Protein AF-B1HYE7-F1 (afdb_monomer_lite)

pLDDT: mean 94.41, std 8.71, range [48.25, 98.62]

Foldseek 3Di:
DPDLVVLLVVLVVVCVVCVVVVNLPCQLVSLQVNLVSCVVVVHDLVSSLVSLVRNLVSCVVVVVVVSNVVSVVVSVVSPD

Secondary structure (DSSP, 8-state):
---HHHHHHHHHHHHHHHHHTT--TTHHHHHHHHHHHHHHHT--HHHHHHHHHHHHHHHHHTT-HHHHHHHHHHHHHTT-

Structure (mmCIF, N/CA/C/O backbone):
data_AF-B1HYE7-F1
#
_entry.id   AF-B1HYE7-F1
#
loop_
_atom_site.group_PDB
_atom_site.id
_atom_site.type_symbol
_atom_site.label_atom_id
_atom_site.label_alt_id
_atom_site.label_comp_id
_atom_site.label_asym_id
_atom_site.label_entity_id
_atom_site.label_seq_id
_atom_site.pdbx_PDB_ins_code
_atom_site.Cartn_x
_atom_site.Cartn_y
_atom_site.C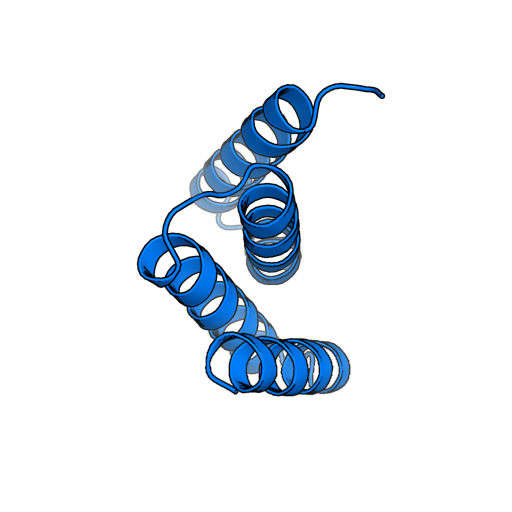artn_z
_atom_site.occupancy
_atom_site.B_iso_or_equiv
_atom_site.auth_seq_id
_atom_site.auth_comp_id
_atom_site.auth_asym_id
_atom_site.auth_atom_id
_atom_site.pdbx_PDB_model_num
ATOM 1 N N . MET A 1 1 ? 4.080 2.742 23.787 1.00 48.25 1 MET A N 1
ATOM 2 C CA . MET A 1 1 ? 3.655 2.725 22.373 1.00 48.25 1 MET A CA 1
ATOM 3 C C . MET A 1 1 ? 4.557 3.703 21.633 1.00 48.25 1 MET A C 1
ATOM 5 O O . MET A 1 1 ? 4.379 4.898 21.818 1.00 48.25 1 MET A O 1
ATOM 9 N N . LYS A 1 2 ? 5.584 3.240 20.904 1.00 57.12 2 LYS A N 1
ATOM 10 C CA . LYS A 1 2 ? 6.216 4.113 19.896 1.00 57.12 2 LYS A CA 1
ATOM 11 C C . LYS A 1 2 ? 5.108 4.495 18.910 1.00 57.12 2 LYS A C 1
ATOM 13 O O . LYS A 1 2 ? 4.284 3.640 18.583 1.00 57.12 2 LYS A O 1
ATOM 18 N N . SER A 1 3 ? 4.968 5.782 18.623 1.00 86.44 3 SER A N 1
ATOM 19 C CA . SER 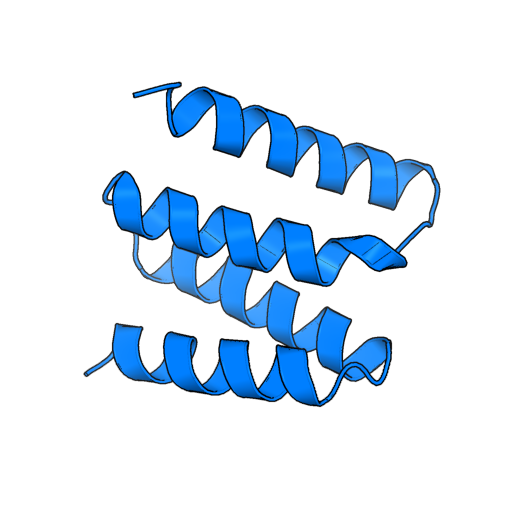A 1 3 ? 3.713 6.356 18.135 1.00 86.44 3 SER A CA 1
ATOM 20 C C . SER A 1 3 ? 3.353 5.788 16.759 1.00 86.44 3 SER A C 1
ATOM 22 O O . SER A 1 3 ? 4.174 5.842 15.850 1.00 86.44 3 SER A O 1
ATOM 24 N N . TYR A 1 4 ? 2.127 5.282 16.560 1.00 92.12 4 TYR A N 1
ATOM 25 C CA . TYR A 1 4 ? 1.658 4.897 15.216 1.00 92.12 4 TYR A CA 1
ATOM 26 C C . TYR A 1 4 ? 1.805 6.052 14.213 1.00 92.12 4 TYR A C 1
ATOM 28 O O . TYR A 1 4 ? 2.005 5.797 13.033 1.00 92.12 4 TYR A O 1
ATOM 36 N N . LYS A 1 5 ? 1.783 7.310 14.683 1.00 91.25 5 LYS A N 1
ATOM 37 C CA . LYS A 1 5 ? 2.075 8.484 13.852 1.00 91.25 5 LYS A CA 1
ATOM 38 C C . LYS A 1 5 ? 3.510 8.475 13.320 1.00 91.25 5 LYS A C 1
ATOM 40 O O . LYS A 1 5 ? 3.694 8.620 12.124 1.00 91.25 5 LYS A O 1
ATOM 45 N N . GLU A 1 6 ? 4.504 8.191 14.164 1.00 95.06 6 GLU A N 1
ATOM 46 C CA . GLU A 1 6 ? 5.903 8.069 13.719 1.00 95.06 6 GLU A CA 1
ATOM 47 C C . GLU A 1 6 ? 6.065 6.942 12.690 1.00 95.06 6 GLU A C 1
ATOM 49 O O . GLU A 1 6 ? 6.791 7.089 11.711 1.00 95.06 6 GLU A O 1
ATOM 54 N N . ALA A 1 7 ? 5.373 5.814 12.889 1.00 96.44 7 ALA A N 1
ATOM 55 C CA . ALA A 1 7 ? 5.383 4.722 11.920 1.00 96.44 7 ALA A CA 1
ATOM 56 C C . ALA A 1 7 ? 4.771 5.149 10.576 1.00 96.44 7 ALA A C 1
ATOM 58 O O . ALA A 1 7 ? 5.343 4.848 9.531 1.00 96.44 7 ALA A O 1
ATOM 59 N N . ILE A 1 8 ? 3.649 5.877 10.596 1.00 97.56 8 ILE A N 1
ATOM 60 C CA . ILE A 1 8 ? 3.016 6.436 9.393 1.00 97.56 8 ILE A CA 1
ATOM 61 C C . ILE A 1 8 ? 3.986 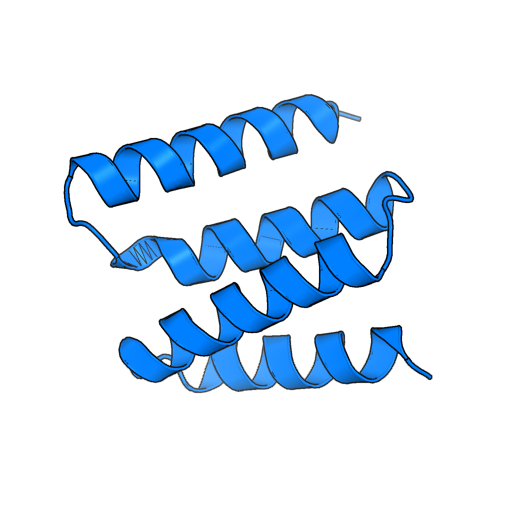7.376 8.670 1.00 97.56 8 ILE A C 1
ATOM 63 O O . ILE A 1 8 ? 4.207 7.190 7.474 1.00 97.56 8 ILE A O 1
ATOM 67 N N . ASP A 1 9 ? 4.616 8.310 9.384 1.00 96.88 9 ASP A N 1
ATOM 68 C CA . ASP A 1 9 ? 5.558 9.274 8.802 1.00 96.88 9 ASP A CA 1
ATOM 69 C C . ASP A 1 9 ? 6.749 8.561 8.137 1.00 96.88 9 ASP A C 1
ATOM 71 O O . ASP A 1 9 ? 7.123 8.862 7.000 1.00 96.88 9 ASP A O 1
ATOM 75 N N . LEU A 1 10 ? 7.318 7.552 8.808 1.00 97.81 10 LEU A N 1
ATOM 76 C CA . LEU A 1 10 ? 8.423 6.748 8.277 1.00 97.81 10 LEU A CA 1
ATOM 77 C C . LEU A 1 10 ? 8.028 5.952 7.028 1.00 97.81 10 LEU A C 1
ATOM 79 O O . LEU A 1 10 ? 8.806 5.862 6.078 1.00 97.81 10 LEU A O 1
ATOM 83 N N . LEU A 1 11 ? 6.830 5.369 7.016 1.00 98.25 11 LEU A N 1
ATOM 84 C CA . LEU A 1 11 ? 6.322 4.606 5.877 1.00 98.25 11 LEU A CA 1
ATOM 85 C C . LEU A 1 11 ? 6.023 5.520 4.678 1.00 98.25 11 LEU A C 1
ATOM 87 O O . LEU A 1 11 ? 6.356 5.165 3.546 1.00 98.25 11 LEU A O 1
ATOM 91 N N . GLN A 1 12 ? 5.453 6.707 4.910 1.00 98.06 12 GLN A N 1
ATOM 92 C CA . GLN A 1 12 ? 5.226 7.713 3.866 1.00 98.06 12 GLN A CA 1
ATOM 93 C C . GLN A 1 12 ? 6.547 8.204 3.259 1.00 98.06 12 GLN A C 1
ATOM 95 O O . GLN A 1 12 ? 6.677 8.277 2.034 1.00 98.06 12 GLN A O 1
ATOM 100 N N . GLU A 1 13 ? 7.556 8.469 4.091 1.00 98.25 13 GLU A N 1
ATOM 101 C CA . GLU A 1 13 ? 8.897 8.820 3.618 1.00 98.25 13 GLU A CA 1
ATOM 102 C C . GLU A 1 13 ? 9.550 7.657 2.850 1.00 98.25 13 GLU A C 1
ATOM 104 O O . GLU A 1 13 ? 10.183 7.876 1.815 1.00 98.25 13 GLU A O 1
ATOM 109 N N . GLY A 1 14 ? 9.349 6.412 3.295 1.00 98.12 14 GLY A N 1
ATOM 110 C CA . GLY A 1 14 ? 9.776 5.208 2.578 1.00 98.12 14 GLY A CA 1
ATOM 111 C C . GLY A 1 14 ? 9.196 5.132 1.165 1.00 98.12 14 GLY A C 1
ATOM 112 O O . GLY A 1 14 ? 9.944 4.958 0.202 1.00 98.12 14 GLY A O 1
ATOM 113 N N . ILE A 1 15 ? 7.886 5.359 1.016 1.00 98.31 15 ILE A N 1
ATOM 114 C CA . ILE A 1 15 ? 7.216 5.422 -0.294 1.00 98.31 15 ILE A CA 1
ATOM 115 C C . ILE A 1 15 ? 7.828 6.527 -1.158 1.00 98.31 15 ILE A C 1
ATOM 117 O O . ILE A 1 15 ? 8.210 6.272 -2.301 1.00 98.31 15 ILE A O 1
ATOM 121 N N . LYS A 1 16 ? 7.974 7.740 -0.613 1.00 98.38 16 LYS A N 1
ATOM 122 C CA . LYS A 1 16 ? 8.537 8.888 -1.335 1.00 98.38 16 LYS A CA 1
ATOM 123 C C . LYS A 1 16 ? 9.951 8.604 -1.849 1.00 98.38 16 LYS A C 1
ATOM 125 O O . LYS A 1 16 ? 10.264 8.914 -2.999 1.00 98.38 16 LYS A O 1
ATOM 130 N N . ARG A 1 17 ? 10.802 7.992 -1.020 1.00 98.25 17 ARG A N 1
ATOM 131 C CA . ARG A 1 17 ? 12.165 7.592 -1.405 1.00 98.25 17 ARG A CA 1
ATOM 132 C C . ARG A 1 17 ? 12.163 6.498 -2.460 1.00 98.25 17 ARG A C 1
ATOM 134 O O . ARG A 1 17 ? 12.893 6.627 -3.435 1.00 98.25 17 ARG A O 1
ATOM 141 N N . SER A 1 18 ? 11.334 5.469 -2.299 1.00 98.12 18 SER A N 1
ATOM 142 C CA . SER A 1 18 ? 11.179 4.398 -3.286 1.00 98.12 18 SER A CA 1
ATOM 143 C C . SER A 1 18 ? 10.787 4.936 -4.659 1.00 98.12 18 SER A C 1
ATOM 145 O O . SER A 1 18 ? 11.390 4.543 -5.650 1.00 98.12 18 SER A O 1
ATOM 147 N N . VAL A 1 19 ? 9.840 5.878 -4.719 1.00 97.19 19 VAL A N 1
ATOM 148 C CA . VAL A 1 19 ? 9.444 6.533 -5.975 1.00 97.19 19 VAL A CA 1
ATOM 149 C C . VAL A 1 19 ? 10.601 7.342 -6.561 1.00 97.19 19 VAL A C 1
ATOM 151 O O . VAL A 1 19 ? 10.918 7.181 -7.733 1.00 97.19 19 VAL A O 1
ATOM 154 N N . LYS A 1 20 ? 11.278 8.168 -5.749 1.00 98.25 20 LYS A N 1
ATOM 155 C CA . LYS A 1 20 ? 12.415 8.989 -6.202 1.00 98.25 20 LYS A CA 1
ATOM 156 C C . LYS A 1 20 ? 13.576 8.152 -6.756 1.00 98.25 20 LYS A C 1
ATOM 158 O O . LYS A 1 20 ? 14.278 8.608 -7.649 1.00 98.25 20 LYS A O 1
ATOM 163 N N . LEU A 1 21 ? 13.808 6.977 -6.179 1.00 98.25 21 LEU A N 1
ATOM 164 C CA . LEU A 1 21 ? 14.883 6.059 -6.562 1.00 98.25 21 LEU A CA 1
ATOM 165 C C . LEU A 1 21 ? 14.442 5.019 -7.600 1.00 98.25 21 LEU A C 1
ATOM 167 O O . LEU A 1 21 ? 15.221 4.120 -7.900 1.00 98.25 21 LEU A O 1
ATOM 171 N N . GLU A 1 22 ? 13.195 5.088 -8.077 1.00 97.75 22 GLU A N 1
ATOM 172 C CA . GLU A 1 22 ? 12.589 4.101 -8.983 1.00 97.75 22 GLU A CA 1
ATOM 173 C C . GLU A 1 22 ? 12.693 2.649 -8.464 1.00 97.75 22 GLU A C 1
ATOM 175 O O . GLU A 1 22 ? 12.701 1.680 -9.220 1.00 97.75 22 GLU A O 1
ATOM 180 N N . ASN A 1 23 ? 12.736 2.480 -7.138 1.00 97.62 23 ASN A N 1
ATOM 181 C CA . ASN A 1 23 ? 12.861 1.188 -6.474 1.00 97.62 23 ASN A CA 1
ATOM 182 C C . ASN A 1 23 ? 11.515 0.746 -5.892 1.00 97.62 23 ASN A C 1
ATOM 184 O O . ASN A 1 23 ? 11.092 1.185 -4.816 1.00 97.62 23 ASN A O 1
ATOM 188 N N . MET A 1 24 ? 10.861 -0.172 -6.602 1.00 96.75 24 MET A N 1
ATOM 189 C CA . MET A 1 24 ? 9.516 -0.642 -6.270 1.00 96.75 24 MET A CA 1
ATOM 190 C C . MET A 1 24 ? 9.480 -1.780 -5.243 1.00 96.75 24 MET A C 1
ATOM 192 O O . MET A 1 24 ? 8.400 -2.099 -4.746 1.00 96.75 24 MET A O 1
ATOM 196 N N . SER A 1 25 ? 10.628 -2.367 -4.884 1.00 96.38 25 SER A N 1
ATOM 197 C CA . SER A 1 25 ? 10.714 -3.624 -4.123 1.00 96.38 25 SER A CA 1
ATOM 198 C C . SER A 1 25 ? 9.948 -3.604 -2.799 1.00 96.38 25 SER A C 1
ATOM 200 O O . SER A 1 25 ? 9.383 -4.616 -2.392 1.00 96.38 25 SER A O 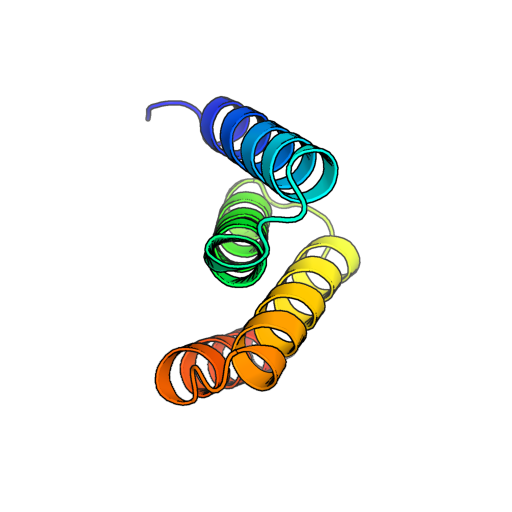1
ATOM 202 N N . PHE A 1 26 ? 9.878 -2.442 -2.141 1.00 97.69 26 PHE A N 1
ATOM 203 C CA . PHE A 1 26 ? 9.201 -2.282 -0.851 1.00 97.69 26 PHE A CA 1
ATOM 204 C C . PHE A 1 26 ? 7.858 -1.549 -0.917 1.00 97.69 26 PHE A C 1
ATOM 206 O O . PHE A 1 26 ? 7.172 -1.468 0.100 1.00 97.69 26 PHE A O 1
ATOM 213 N N . LEU A 1 27 ? 7.424 -1.065 -2.087 1.00 98.44 27 LEU A N 1
ATOM 214 C CA . LEU A 1 27 ? 6.191 -0.276 -2.197 1.00 98.44 27 LEU A CA 1
ATOM 215 C C . LEU A 1 27 ? 4.948 -1.061 -1.761 1.00 98.44 27 LEU A C 1
ATOM 217 O O . LEU A 1 27 ? 4.059 -0.490 -1.127 1.00 98.44 27 LEU A O 1
ATOM 221 N N . GLY A 1 28 ? 4.910 -2.370 -2.031 1.00 98.25 28 GLY A N 1
ATOM 222 C CA . GLY A 1 28 ? 3.845 -3.246 -1.540 1.00 98.25 28 GLY A CA 1
ATOM 223 C C . GLY A 1 28 ? 3.801 -3.307 -0.012 1.00 98.25 28 GLY A C 1
ATOM 224 O O . GLY A 1 28 ? 2.756 -3.084 0.599 1.00 98.25 28 GLY A O 1
ATOM 225 N N . HIS A 1 29 ? 4.960 -3.519 0.614 1.00 98.31 29 HIS A N 1
ATOM 226 C CA . HIS A 1 29 ? 5.094 -3.592 2.068 1.00 98.31 29 HIS A CA 1
ATOM 227 C C . HIS A 1 29 ? 4.766 -2.267 2.752 1.00 98.31 29 HIS A C 1
ATOM 229 O O . HIS A 1 29 ? 4.051 -2.265 3.751 1.00 98.31 29 HIS A O 1
ATOM 235 N N . TYR A 1 30 ? 5.244 -1.141 2.218 1.00 98.62 30 TYR A N 1
ATOM 236 C CA . TYR A 1 30 ? 4.952 0.161 2.809 1.00 98.62 30 TYR A CA 1
ATOM 237 C C . TYR A 1 30 ? 3.461 0.462 2.798 1.00 98.62 30 TYR A C 1
ATOM 239 O O . TYR A 1 30 ? 2.917 0.838 3.830 1.00 98.62 30 TYR A O 1
ATOM 247 N N . ASN A 1 31 ? 2.787 0.230 1.669 1.00 98.50 31 ASN A N 1
ATOM 248 C CA . ASN A 1 31 ? 1.344 0.422 1.580 1.00 98.50 31 ASN A CA 1
ATOM 249 C C . ASN A 1 31 ? 0.583 -0.511 2.532 1.00 98.50 31 ASN A C 1
ATOM 251 O O . ASN A 1 31 ? -0.324 -0.061 3.223 1.00 98.50 31 ASN A O 1
ATOM 255 N N . TYR A 1 32 ? 0.986 -1.780 2.632 1.00 98.25 32 TYR A N 1
ATOM 256 C CA . TYR A 1 32 ? 0.375 -2.727 3.563 1.00 98.25 32 TYR A CA 1
ATOM 257 C C . TYR A 1 32 ? 0.456 -2.235 5.012 1.00 98.25 32 TYR A C 1
ATOM 259 O O . TYR A 1 32 ? -0.560 -2.121 5.696 1.00 98.25 32 TYR A O 1
ATOM 267 N N . TYR A 1 33 ? 1.653 -1.877 5.477 1.00 97.94 33 TYR A N 1
ATOM 268 C CA . TYR A 1 33 ? 1.824 -1.404 6.847 1.00 97.94 33 TYR A CA 1
ATOM 269 C C . TYR A 1 33 ? 1.186 -0.034 7.090 1.00 97.94 33 TYR A C 1
ATOM 271 O O . TYR A 1 33 ? 0.755 0.227 8.213 1.00 97.94 33 TYR A O 1
ATOM 279 N N . LEU A 1 34 ? 1.058 0.814 6.061 1.00 97.88 34 LEU A N 1
ATOM 280 C CA . LEU A 1 34 ? 0.308 2.065 6.166 1.00 97.88 34 LEU A CA 1
ATOM 281 C C . LEU A 1 34 ? -1.172 1.784 6.440 1.00 97.88 34 LEU A C 1
ATOM 283 O O . LEU A 1 34 ? -1.731 2.359 7.371 1.00 97.88 34 LEU A O 1
ATOM 287 N N . ALA A 1 35 ? -1.774 0.839 5.707 1.00 97.38 35 ALA A N 1
ATOM 288 C CA . ALA A 1 35 ? -3.146 0.395 5.946 1.00 97.38 35 ALA A CA 1
ATOM 289 C C . ALA A 1 35 ? -3.327 -0.122 7.384 1.00 97.38 35 ALA A C 1
ATOM 291 O O . ALA A 1 35 ? -4.235 0.331 8.079 1.00 97.38 35 ALA A O 1
ATOM 292 N N . LYS A 1 36 ? -2.412 -0.972 7.882 1.00 96.12 36 LYS A N 1
ATOM 293 C CA . LYS A 1 36 ? -2.447 -1.449 9.281 1.00 96.12 36 LYS A CA 1
ATOM 294 C C . LYS A 1 36 ? -2.354 -0.310 10.291 1.00 96.12 36 LYS A C 1
ATOM 296 O O . LYS A 1 36 ? -3.043 -0.337 11.307 1.00 96.12 36 LYS A O 1
ATOM 301 N N . CYS A 1 37 ? -1.492 0.678 10.057 1.00 96.81 37 CYS A N 1
ATOM 302 C CA . CYS A 1 37 ? -1.378 1.817 10.964 1.00 96.81 37 CYS A CA 1
ATOM 303 C C . CYS A 1 37 ? -2.658 2.656 10.954 1.00 96.81 37 CYS A C 1
ATOM 305 O O . CYS A 1 37 ? -3.144 3.023 12.020 1.00 96.81 37 CYS A O 1
ATOM 307 N N . TYR A 1 38 ? -3.237 2.892 9.777 1.00 96.50 38 TYR A N 1
ATOM 308 C CA . TYR A 1 38 ? -4.499 3.608 9.616 1.00 96.50 38 TYR A CA 1
ATOM 309 C C . TYR A 1 38 ? -5.686 2.894 10.274 1.00 96.50 38 TYR A C 1
ATOM 311 O O . TYR A 1 38 ? -6.475 3.552 10.949 1.00 96.50 38 TYR A O 1
ATOM 319 N N . GLU A 1 39 ? -5.755 1.559 10.219 1.00 95.19 39 GLU A N 1
ATOM 320 C CA . GLU A 1 39 ? -6.712 0.781 11.025 1.00 95.19 39 GLU A CA 1
ATOM 321 C C . GLU A 1 39 ? -6.551 1.059 12.526 1.00 95.19 39 GLU A C 1
ATOM 323 O O . GLU A 1 39 ? -7.534 1.230 13.244 1.00 95.19 39 GLU A O 1
ATOM 328 N N . ARG A 1 40 ? -5.306 1.125 13.016 1.00 95.00 40 ARG A N 1
ATOM 329 C CA . ARG A 1 40 ? -5.009 1.309 14.446 1.00 95.00 40 ARG A CA 1
ATOM 330 C C . ARG A 1 40 ? -5.298 2.712 14.954 1.00 95.00 40 ARG A C 1
ATOM 332 O O . ARG A 1 40 ? -5.635 2.853 16.127 1.00 95.00 40 ARG A O 1
ATOM 339 N N . VAL A 1 41 ? -5.147 3.727 14.108 1.00 94.94 41 VAL A N 1
ATOM 340 C CA . VAL A 1 41 ? -5.435 5.122 14.470 1.00 94.94 41 VAL A CA 1
ATOM 341 C C . VAL A 1 41 ? -6.874 5.545 14.153 1.00 94.94 41 VAL A C 1
ATOM 343 O O . VAL A 1 41 ? -7.241 6.674 14.461 1.00 94.94 41 VAL A O 1
ATOM 346 N N . GLY A 1 42 ? -7.699 4.644 13.606 1.00 94.88 42 GLY A N 1
ATOM 347 C CA . GLY A 1 42 ? -9.120 4.893 13.349 1.00 94.88 42 GLY A CA 1
ATOM 348 C C . GLY A 1 42 ? -9.388 5.793 12.142 1.00 94.88 42 GLY A C 1
ATOM 349 O O . GLY A 1 42 ? -10.370 6.531 12.137 1.00 94.88 42 GLY A O 1
ATOM 350 N N . GLU A 1 43 ? -8.514 5.753 11.137 1.00 95.94 43 GLU A N 1
ATOM 351 C CA . GLU A 1 43 ? -8.678 6.518 9.898 1.00 95.94 43 GLU A CA 1
ATOM 352 C C . GLU A 1 43 ? -9.827 5.994 9.026 1.00 95.94 43 GLU A C 1
ATOM 354 O O . GLU A 1 43 ? -10.380 4.909 9.230 1.00 95.94 43 GLU A O 1
ATOM 359 N N . ASN A 1 44 ? -10.192 6.782 8.014 1.00 95.19 44 ASN A N 1
ATOM 360 C CA . ASN A 1 44 ? -11.291 6.456 7.114 1.00 95.19 44 ASN A CA 1
ATOM 361 C C . ASN A 1 44 ? -11.047 5.140 6.331 1.00 95.19 44 ASN A C 1
ATOM 363 O O . ASN A 1 44 ? -9.958 4.883 5.808 1.00 95.19 44 ASN A O 1
ATOM 367 N N . LYS A 1 45 ? -12.103 4.321 6.197 1.00 94.81 45 LYS A N 1
ATOM 368 C CA . LYS A 1 45 ? -12.062 3.019 5.506 1.00 94.81 45 LYS A CA 1
ATOM 369 C C . LYS A 1 45 ? -11.615 3.103 4.042 1.00 94.81 45 LYS A C 1
ATOM 371 O O . LYS A 1 45 ? -10.930 2.193 3.582 1.00 94.81 45 LYS A O 1
ATOM 376 N N . ASP A 1 46 ? -11.953 4.164 3.315 1.00 95.62 46 ASP A N 1
ATOM 377 C CA . ASP A 1 46 ? -11.540 4.365 1.921 1.00 95.62 46 ASP A CA 1
ATOM 378 C C . ASP A 1 46 ? -10.032 4.603 1.808 1.00 95.62 46 ASP A C 1
ATOM 380 O O . ASP A 1 46 ? -9.390 4.072 0.895 1.00 95.62 46 ASP A O 1
ATOM 384 N N . LEU A 1 47 ? -9.443 5.330 2.765 1.00 96.38 47 LEU A N 1
ATOM 385 C CA . LEU A 1 47 ? -7.994 5.524 2.843 1.00 96.38 47 LEU A CA 1
ATOM 386 C C . LEU A 1 47 ? -7.287 4.191 3.117 1.00 96.38 47 LEU A C 1
ATOM 388 O O . LEU A 1 47 ? -6.382 3.802 2.377 1.00 96.38 47 LEU A O 1
ATOM 392 N N . ILE A 1 48 ? -7.751 3.449 4.126 1.00 97.50 48 ILE A N 1
ATOM 393 C CA . ILE A 1 48 ? -7.228 2.115 4.464 1.00 97.50 48 ILE A CA 1
ATOM 394 C C . ILE A 1 48 ? -7.310 1.184 3.244 1.00 97.50 48 ILE A C 1
ATOM 396 O O . ILE A 1 48 ? -6.323 0.555 2.854 1.00 97.50 48 ILE A O 1
ATOM 400 N N . ASN A 1 49 ? -8.468 1.147 2.581 1.00 96.56 49 ASN A N 1
ATOM 401 C CA . ASN A 1 49 ? -8.700 0.319 1.403 1.00 96.56 49 ASN A CA 1
ATOM 402 C C . ASN A 1 49 ? -7.804 0.711 0.221 1.00 96.56 49 ASN A C 1
ATOM 404 O O . ASN A 1 49 ? -7.326 -0.160 -0.505 1.00 96.56 49 ASN A O 1
ATOM 408 N N . THR A 1 50 ? -7.551 2.005 0.024 1.00 97.44 50 THR A N 1
ATOM 409 C CA . THR A 1 50 ? -6.642 2.496 -1.022 1.00 97.44 50 THR A CA 1
ATOM 410 C C . THR A 1 50 ? -5.236 1.938 -0.823 1.00 97.44 50 THR A C 1
ATOM 412 O O . THR A 1 50 ? -4.629 1.429 -1.767 1.00 97.44 50 THR A O 1
ATOM 415 N N . HIS A 1 51 ? -4.742 1.936 0.414 1.00 98.12 51 HIS A N 1
ATOM 416 C CA . HIS A 1 51 ? -3.432 1.375 0.720 1.00 98.12 51 HIS A CA 1
ATOM 417 C C . HIS A 1 51 ? -3.387 -0.151 0.576 1.00 98.12 51 HIS A C 1
ATOM 419 O O . HIS A 1 51 ? -2.432 -0.664 -0.007 1.00 98.12 51 HIS A O 1
ATOM 425 N N . TYR A 1 52 ? -4.432 -0.890 0.956 1.00 98.12 52 TYR A N 1
ATOM 426 C CA . TYR A 1 52 ? -4.493 -2.322 0.635 1.00 98.12 52 TYR A CA 1
ATOM 427 C C . TYR A 1 52 ? -4.515 -2.597 -0.875 1.00 98.12 52 TYR A C 1
ATOM 429 O O . TYR A 1 52 ? -3.799 -3.484 -1.342 1.00 98.12 52 TYR A O 1
ATOM 437 N N . LYS A 1 53 ? -5.267 -1.824 -1.670 1.00 97.69 53 LYS A N 1
ATOM 438 C CA . LYS A 1 53 ? -5.270 -1.962 -3.139 1.00 97.69 53 LYS A CA 1
ATOM 439 C C . LYS A 1 53 ? -3.877 -1.748 -3.724 1.00 97.69 53 LYS A C 1
ATOM 441 O O . LYS A 1 53 ? -3.427 -2.564 -4.526 1.00 97.69 53 LYS A O 1
ATOM 446 N N . ASN A 1 54 ? -3.183 -0.701 -3.286 1.00 98.06 54 ASN A N 1
ATOM 447 C CA . ASN A 1 54 ? -1.821 -0.412 -3.729 1.00 98.06 54 ASN A CA 1
ATOM 448 C C . ASN A 1 54 ? -0.847 -1.521 -3.316 1.00 98.06 54 ASN A C 1
ATOM 450 O O . ASN A 1 54 ? -0.041 -1.965 -4.131 1.00 98.06 54 ASN A O 1
ATOM 454 N N . ALA A 1 55 ? -0.950 -2.017 -2.079 1.00 98.44 55 ALA A N 1
ATOM 455 C CA . ALA A 1 55 ? -0.145 -3.139 -1.612 1.00 98.44 55 ALA A CA 1
ATOM 456 C C . ALA A 1 55 ? -0.346 -4.376 -2.498 1.00 98.44 55 ALA A C 1
ATOM 458 O O . ALA A 1 55 ? 0.618 -4.937 -3.022 1.00 98.44 55 ALA A O 1
ATOM 459 N N . GLY A 1 56 ? -1.606 -4.747 -2.742 1.00 98.19 56 GLY A N 1
ATOM 460 C CA . GLY A 1 56 ? -1.966 -5.865 -3.608 1.00 98.19 56 GLY A CA 1
ATOM 461 C C . GLY A 1 56 ? -1.485 -5.688 -5.051 1.00 98.19 56 GLY A C 1
ATOM 462 O O . GLY A 1 56 ? -1.013 -6.653 -5.650 1.00 98.19 56 GLY A O 1
ATOM 463 N N . PHE A 1 57 ? -1.550 -4.470 -5.598 1.00 98.06 57 PHE A N 1
ATOM 464 C CA . PHE A 1 57 ? -1.022 -4.149 -6.926 1.00 98.06 57 PHE A CA 1
ATOM 465 C C . PHE A 1 57 ? 0.482 -4.429 -7.021 1.00 98.06 57 PHE A C 1
ATOM 467 O O . PHE A 1 57 ? 0.901 -5.193 -7.890 1.00 98.06 57 PHE A O 1
ATOM 474 N N . PHE A 1 58 ? 1.290 -3.881 -6.107 1.00 98.50 58 PHE A N 1
ATOM 475 C CA . PHE A 1 58 ? 2.741 -4.086 -6.138 1.00 98.50 58 PHE A CA 1
ATOM 476 C C . PHE A 1 58 ? 3.131 -5.538 -5.866 1.00 98.50 58 PHE A C 1
ATOM 478 O O . PHE A 1 58 ? 4.041 -6.054 -6.509 1.00 98.50 58 PHE A O 1
ATOM 485 N N . PHE A 1 59 ? 2.427 -6.232 -4.967 1.00 98.50 59 PHE A N 1
ATOM 486 C CA . PHE A 1 59 ? 2.686 -7.652 -4.745 1.00 98.50 59 PHE A CA 1
ATOM 487 C C . PHE A 1 59 ? 2.377 -8.502 -5.978 1.00 98.50 59 PHE A C 1
ATOM 489 O O . PHE A 1 59 ? 3.163 -9.390 -6.296 1.00 98.50 59 PHE A O 1
ATOM 496 N N . LYS A 1 60 ? 1.305 -8.207 -6.725 1.00 98.00 60 LYS A N 1
ATOM 497 C CA . LYS A 1 60 ? 1.065 -8.859 -8.022 1.00 98.00 60 LYS A CA 1
ATOM 498 C C . LYS A 1 60 ? 2.149 -8.530 -9.041 1.00 98.00 60 LYS A C 1
ATOM 500 O O . LYS A 1 60 ? 2.662 -9.441 -9.680 1.00 98.00 60 LYS A O 1
ATOM 505 N N . LEU A 1 61 ? 2.490 -7.248 -9.183 1.00 98.12 61 LEU A N 1
ATOM 506 C CA . LEU A 1 61 ? 3.468 -6.768 -10.160 1.00 98.12 61 LEU A CA 1
ATOM 507 C C . LEU A 1 61 ? 4.839 -7.435 -9.974 1.00 98.12 61 LEU A C 1
ATOM 509 O O . LEU A 1 61 ? 5.490 -7.789 -10.950 1.00 98.12 61 LEU A O 1
ATOM 513 N N . LEU A 1 62 ? 5.250 -7.635 -8.721 1.00 97.75 62 LEU A N 1
ATOM 514 C CA . LEU A 1 62 ? 6.540 -8.223 -8.351 1.00 97.75 62 LEU A CA 1
ATOM 515 C C . LEU A 1 62 ? 6.485 -9.749 -8.159 1.00 97.75 62 LEU A C 1
ATOM 517 O O . LEU A 1 62 ? 7.429 -10.331 -7.636 1.00 97.75 62 LEU A O 1
ATOM 521 N N . ASN A 1 63 ? 5.387 -10.401 -8.557 1.00 97.88 63 ASN A N 1
ATOM 522 C CA . ASN A 1 63 ? 5.165 -11.845 -8.421 1.00 97.88 63 ASN A CA 1
ATOM 523 C C . ASN A 1 63 ? 5.274 -12.384 -6.973 1.00 97.88 63 ASN A C 1
ATOM 525 O O . ASN A 1 63 ? 5.623 -13.539 -6.730 1.00 97.88 63 ASN A O 1
ATOM 529 N N . ASN A 1 64 ? 4.924 -11.551 -5.993 1.00 97.31 64 ASN A N 1
ATOM 530 C CA . ASN A 1 64 ? 4.902 -11.865 -4.566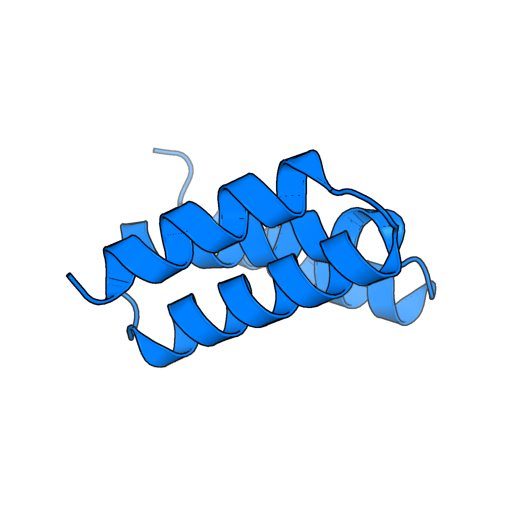 1.00 97.31 64 ASN A CA 1
ATOM 531 C C . ASN A 1 64 ? 3.536 -12.449 -4.155 1.00 97.31 64 ASN A C 1
ATOM 533 O O . ASN A 1 64 ? 2.763 -11.830 -3.417 1.00 97.31 64 ASN A O 1
ATOM 537 N N . SER A 1 65 ? 3.221 -13.648 -4.649 1.00 96.31 65 SER A N 1
ATOM 538 C CA . SER A 1 65 ? 1.894 -14.278 -4.521 1.00 96.31 65 SER A CA 1
ATOM 539 C C . SER A 1 65 ? 1.425 -14.479 -3.073 1.00 96.31 65 SER A C 1
ATOM 541 O O . SER A 1 65 ? 0.259 -14.216 -2.776 1.00 96.31 65 SER A O 1
ATOM 543 N N . LEU A 1 66 ? 2.325 -14.867 -2.162 1.00 97.31 66 LEU A N 1
ATOM 544 C CA . LEU A 1 66 ? 2.019 -15.032 -0.736 1.00 97.31 66 LEU A CA 1
ATOM 545 C C . LEU A 1 66 ? 1.521 -13.721 -0.114 1.00 97.31 66 LEU A C 1
ATOM 547 O O . LEU A 1 66 ? 0.472 -13.682 0.525 1.00 97.31 66 LEU A O 1
ATOM 551 N N . TYR A 1 67 ? 2.246 -12.625 -0.339 1.00 97.56 67 TYR A N 1
ATOM 552 C CA . TYR A 1 67 ? 1.860 -11.317 0.187 1.00 97.56 67 TYR A CA 1
ATOM 553 C C . TYR A 1 67 ? 0.577 -10.796 -0.459 1.00 97.56 67 TYR A C 1
ATOM 555 O O . TYR A 1 67 ? -0.259 -10.214 0.229 1.00 97.56 67 TYR A O 1
ATOM 563 N N . TYR A 1 68 ? 0.369 -11.059 -1.753 1.00 97.75 68 TYR A N 1
ATOM 564 C CA . TYR A 1 68 ? -0.897 -10.734 -2.401 1.00 97.75 68 TYR A CA 1
ATOM 565 C C . TYR A 1 68 ? -2.088 -11.441 -1.731 1.00 97.75 68 TYR A C 1
ATOM 567 O O . TYR A 1 68 ? -3.104 -10.797 -1.469 1.00 97.75 68 TYR A O 1
ATOM 575 N N . GLN A 1 69 ? -1.962 -12.735 -1.417 1.00 96.88 69 GLN A N 1
ATOM 576 C CA . GLN A 1 69 ? -3.017 -13.491 -0.735 1.00 96.88 69 GLN A CA 1
ATOM 577 C C . GLN A 1 69 ? -3.319 -12.918 0.653 1.00 96.88 69 GLN A C 1
ATOM 579 O O . GLN A 1 69 ? -4.486 -12.704 0.972 1.00 96.88 69 GLN A O 1
ATOM 584 N N . ILE A 1 70 ? -2.285 -12.598 1.440 1.00 96.06 70 ILE A N 1
ATOM 585 C CA . ILE A 1 70 ? -2.444 -11.970 2.762 1.00 96.06 70 ILE A CA 1
ATOM 586 C C . ILE A 1 70 ? -3.266 -10.680 2.648 1.00 96.06 70 ILE A C 1
ATOM 588 O O . ILE A 1 70 ? -4.287 -10.540 3.319 1.00 96.06 70 ILE A O 1
ATOM 592 N N . VAL A 1 71 ? -2.878 -9.774 1.745 1.00 96.56 71 VAL A N 1
ATOM 593 C CA . VAL A 1 71 ? -3.589 -8.500 1.545 1.00 96.56 71 VAL A CA 1
ATOM 594 C C . VAL A 1 71 ? -5.026 -8.715 1.078 1.00 96.56 71 VAL A C 1
ATOM 596 O O . VAL A 1 71 ? -5.935 -8.031 1.542 1.00 96.56 71 VAL A O 1
ATOM 599 N N . TYR A 1 72 ? -5.250 -9.668 0.173 1.00 94.31 72 TYR A N 1
ATOM 600 C CA . TYR A 1 72 ? -6.586 -9.976 -0.329 1.00 94.31 72 TYR A CA 1
ATOM 601 C C . TYR A 1 72 ? -7.530 -10.451 0.785 1.00 94.31 72 TYR A C 1
ATOM 603 O O . TYR A 1 72 ? -8.694 -10.048 0.816 1.00 94.31 72 TYR A O 1
ATOM 611 N N . HIS A 1 73 ? -7.038 -11.275 1.714 1.00 93.69 73 HIS A N 1
ATOM 612 C CA . HIS A 1 73 ? -7.822 -11.718 2.865 1.00 93.69 73 HIS A CA 1
ATOM 613 C C . HIS A 1 73 ? -8.134 -10.563 3.820 1.00 93.69 73 HIS A C 1
ATOM 615 O O . HIS A 1 73 ? -9.296 -10.375 4.175 1.00 93.69 73 HIS A O 1
ATOM 621 N N . GLU A 1 74 ? -7.141 -9.747 4.179 1.00 90.75 74 GLU A N 1
ATOM 622 C CA . GLU A 1 74 ? -7.359 -8.605 5.076 1.00 90.75 74 GLU A CA 1
ATOM 623 C C . GLU A 1 74 ? -8.334 -7.574 4.496 1.00 90.75 74 GLU A C 1
ATOM 625 O O . GLU A 1 74 ? -9.254 -7.130 5.182 1.00 90.75 74 GLU A O 1
ATOM 630 N N . GLN A 1 75 ? -8.201 -7.250 3.208 1.00 89.75 75 GLN A N 1
ATOM 631 C CA . GLN A 1 75 ? -9.082 -6.296 2.541 1.00 89.75 75 GLN A CA 1
ATOM 632 C C . GLN A 1 75 ? -10.550 -6.737 2.587 1.00 89.75 75 GLN A C 1
ATOM 634 O O . GLN A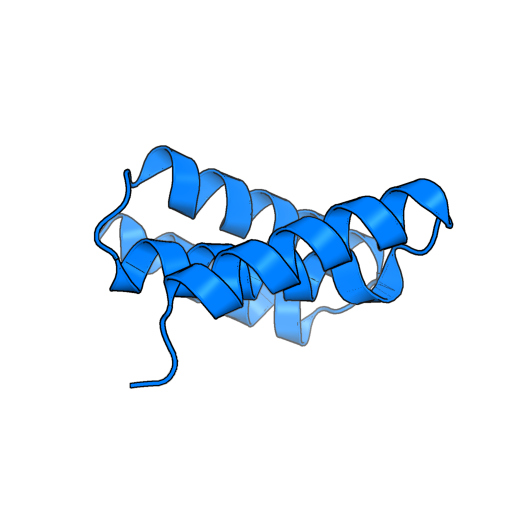 1 75 ? -11.435 -5.899 2.752 1.00 89.75 75 GLN A O 1
ATOM 639 N N . ARG A 1 76 ? -10.828 -8.041 2.452 1.00 87.56 76 ARG A N 1
ATOM 640 C CA . ARG A 1 76 ? -12.201 -8.567 2.528 1.00 87.56 76 ARG A CA 1
ATOM 641 C C . ARG A 1 76 ? -12.806 -8.394 3.918 1.00 87.56 76 ARG A C 1
ATOM 643 O O . ARG A 1 76 ? -13.989 -8.083 4.004 1.00 87.56 76 ARG A O 1
ATOM 650 N N . HIS A 1 77 ? -12.005 -8.543 4.972 1.00 83.56 77 HIS A N 1
ATOM 651 C CA . HIS A 1 77 ? -12.463 -8.367 6.351 1.00 83.56 77 HIS A CA 1
ATOM 652 C C . HIS A 1 77 ? -12.818 -6.917 6.702 1.00 83.56 77 HIS A C 1
ATOM 654 O O . HIS A 1 77 ? -13.620 -6.689 7.598 1.00 83.56 77 HIS A O 1
ATOM 660 N N . LEU A 1 78 ? -12.285 -5.924 5.983 1.00 79.44 78 LEU A N 1
ATOM 661 C CA . LEU A 1 78 ? -12.593 -4.507 6.228 1.00 79.44 78 LEU A CA 1
ATOM 662 C C . LEU A 1 78 ? -14.081 -4.150 5.973 1.00 79.44 78 LEU A C 1
ATOM 664 O O . LEU A 1 78 ? -14.591 -3.139 6.481 1.00 79.44 78 LEU A O 1
ATOM 668 N N . PHE A 1 79 ? -14.769 -4.977 5.177 1.00 69.06 79 PHE A N 1
ATOM 669 C CA . PHE A 1 79 ? -16.143 -4.769 4.704 1.00 69.06 79 PHE A CA 1
ATOM 670 C C . PHE A 1 79 ? -17.154 -5.814 5.210 1.00 69.06 79 PHE A C 1
ATOM 672 O O . PHE A 1 79 ? -18.312 -5.757 4.799 1.00 69.06 79 PHE A O 1
ATOM 679 N N . THR A 1 80 ? -16.738 -6.740 6.078 1.00 66.81 80 THR A N 1
ATOM 680 C CA . THR A 1 80 ? -17.609 -7.712 6.772 1.00 66.81 80 THR A CA 1
ATOM 681 C C . THR A 1 80 ? -17.765 -7.335 8.230 1.00 66.81 80 THR A C 1
ATOM 683 O O . THR A 1 80 ? -18.912 -7.337 8.715 1.00 66.81 80 THR A O 1
#

Sequence (80 aa):
MKSYKEAIDLLQEGIKRSVKLENMSFLGHYNYYLAKCYERVGENKDLINTHYKNAGFFFKLLNNSLYYQIVYHEQRHLFT

Organism: Lysinibacillus sphaericus (strain C3-41) (NCBI:txid444177)

InterPro domains:
  IPR011990 Tetratricopeptide-like helical domain superfamily [G3DSA:1.25.40.10] (1-79)
  IPR041315 PlcR, tetratricopeptide repeat [PF18768] (1-75)

Radius of gyration: 12.32 Å; chains: 1; bounding box: 32×24×32 Å